Protein AF-A0A382E514-F1 (afdb_monomer_lite)

Radius of gyration: 14.73 Å; chains: 1; bounding box: 35×20×40 Å

Sequence (96 aa):
MESREISAAELTESVLDRIDKVEPQVQAYVTLTEDVARKAAIAADKNRSSGDVPALTGIPMQIKDVMSTKGIRTTCSSRMLESFIPLYDATVVERL

Organism: NCBI:txid408172

Foldseek 3Di:
DVVPPDALLRVLVVVVVVCVVPCVPVVPDPFDDSVVSNVQRVVLNVVVVVVDDDPCRSPDDDDPLVWADAQGQRQNPHPVRRPPHDNDGHPVRVVD

Secondary structure (DSSP, 8-state):
-TT-SS-HHHHHHHHHHHHHHHHHHH---SS--HHHHHHHHHHHHHHHHTT---TTTT------TTS--TTS---TTSGGGTT---SS--HHHHH-

InterPro domains:
  IPR000120 Amidase [PTHR11895] (2-96)
  IPR023631 Amidase signature domain [PF01425] (10-96)
  IPR036928 Amidase signature (AS) superfamily [G3DSA:3.90.1300.10] (1-96)
  IPR036928 Amidase signature (AS) superfamily [SSF75304] (2-96)

pLDDT: mean 94.3, std 7.45, range [65.62, 98.56]

Structure (mmCIF, N/CA/C/O backbone):
data_AF-A0A382E514-F1
#
_entry.id   AF-A0A382E514-F1
#
loop_
_atom_site.group_PDB
_atom_site.id
_atom_site.type_symbol
_atom_site.label_atom_id
_atom_site.label_alt_id
_atom_site.label_comp_id
_atom_site.label_asym_id
_atom_site.label_entity_id
_atom_site.label_seq_id
_atom_site.pdbx_PDB_ins_code
_atom_site.Cartn_x
_atom_site.Cartn_y
_atom_si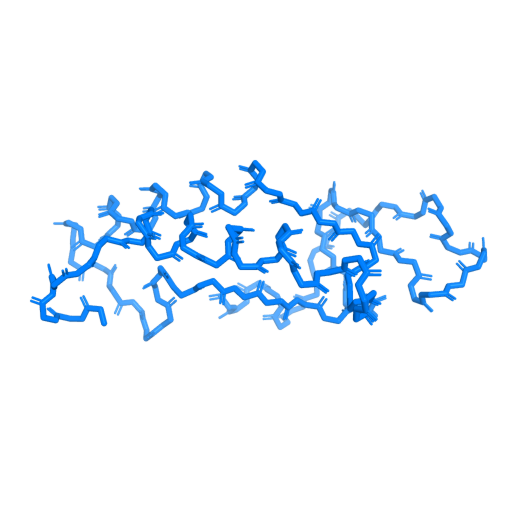te.Cartn_z
_atom_site.occupancy
_atom_site.B_iso_or_equiv
_atom_site.auth_seq_id
_atom_site.auth_comp_id
_atom_site.auth_asym_id
_atom_site.auth_atom_id
_atom_site.pdbx_PDB_model_num
ATOM 1 N N . MET A 1 1 ? -11.012 9.800 9.755 1.00 65.62 1 MET A N 1
ATOM 2 C CA . MET A 1 1 ? -11.054 8.532 10.523 1.00 65.62 1 MET A CA 1
ATOM 3 C C . MET A 1 1 ? -11.366 8.728 12.014 1.00 65.62 1 MET A C 1
ATOM 5 O O . MET A 1 1 ? -11.710 7.746 12.668 1.00 65.62 1 MET A O 1
ATOM 9 N N . GLU A 1 2 ? -11.288 9.952 12.560 1.00 66.69 2 GLU A N 1
ATOM 10 C CA . GLU A 1 2 ? -11.552 10.245 13.984 1.00 66.69 2 GLU A CA 1
ATOM 11 C C . GLU A 1 2 ? -13.017 10.057 14.409 1.00 66.69 2 GLU A C 1
ATOM 13 O O . GLU A 1 2 ? -13.261 9.558 15.504 1.00 66.69 2 GLU A O 1
ATOM 18 N N . SER A 1 3 ? -13.989 10.357 13.537 1.00 73.25 3 SER A N 1
ATOM 19 C CA . SER A 1 3 ? -15.424 10.177 13.827 1.00 73.25 3 SER A CA 1
ATOM 20 C C . SER A 1 3 ? -15.886 8.712 13.856 1.00 73.25 3 SER A C 1
ATOM 22 O O . SER A 1 3 ? -17.027 8.440 14.216 1.00 73.25 3 SER A O 1
ATOM 24 N N . ARG A 1 4 ? -15.001 7.757 13.515 1.00 73.31 4 ARG A N 1
ATOM 25 C CA . ARG A 1 4 ? -15.254 6.298 13.484 1.00 73.31 4 ARG A CA 1
ATOM 26 C C . ARG A 1 4 ? -16.437 5.856 12.611 1.00 73.31 4 ARG A C 1
ATOM 28 O O . ARG A 1 4 ? -16.941 4.755 12.787 1.00 73.31 4 ARG A O 1
ATOM 35 N N . GLU A 1 5 ? -16.826 6.672 11.639 1.00 87.00 5 GLU A N 1
ATOM 36 C CA . GLU A 1 5 ? -17.879 6.339 10.668 1.00 87.00 5 GLU A CA 1
ATOM 37 C C . GLU A 1 5 ? -17.485 5.206 9.707 1.00 87.00 5 GLU A C 1
ATOM 39 O O . GLU A 1 5 ? -18.355 4.572 9.122 1.00 87.00 5 GLU A O 1
ATOM 44 N N . ILE A 1 6 ? -16.181 4.949 9.551 1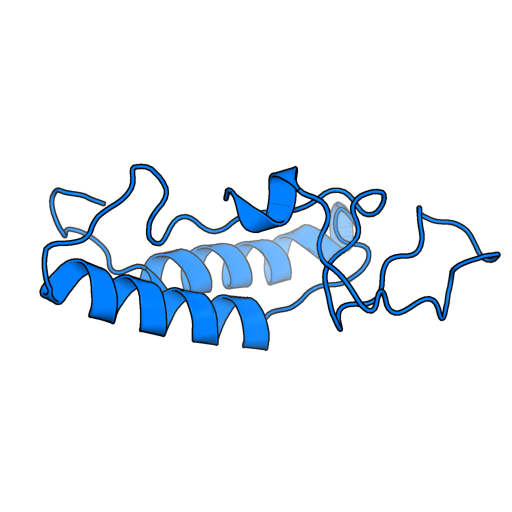.00 92.38 6 ILE A N 1
ATOM 45 C CA . ILE A 1 6 ? -15.625 3.874 8.724 1.00 92.38 6 ILE A CA 1
ATOM 46 C C . ILE A 1 6 ? -14.364 3.291 9.385 1.00 92.38 6 ILE A C 1
ATOM 48 O O . ILE A 1 6 ? -13.603 3.996 10.076 1.00 92.38 6 ILE A O 1
ATOM 52 N N . SER A 1 7 ? -14.157 1.986 9.225 1.00 93.75 7 SER A N 1
ATOM 53 C CA . SER A 1 7 ? -12.920 1.292 9.600 1.00 93.75 7 SER A CA 1
ATOM 54 C C . SER A 1 7 ? -11.839 1.423 8.526 1.00 93.75 7 SER A C 1
ATOM 56 O O . SER A 1 7 ? -12.119 1.739 7.369 1.00 93.75 7 SER A O 1
ATOM 58 N N . ALA A 1 8 ? -10.579 1.200 8.907 1.00 95.56 8 ALA A N 1
ATOM 59 C CA . ALA A 1 8 ? -9.484 1.195 7.943 1.00 95.56 8 ALA A CA 1
ATOM 60 C C . ALA A 1 8 ? -9.667 0.032 6.965 1.00 95.56 8 ALA A C 1
ATOM 62 O O . ALA A 1 8 ? -9.470 0.214 5.768 1.00 95.56 8 ALA A O 1
ATOM 63 N N . 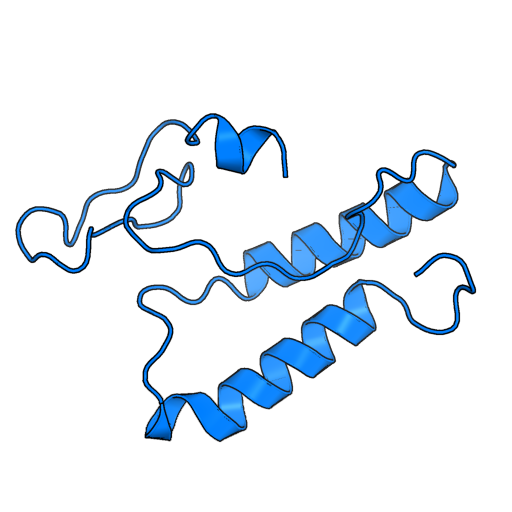ALA A 1 9 ? -10.117 -1.126 7.460 1.00 96.75 9 ALA A N 1
ATOM 64 C CA . ALA A 1 9 ? -10.435 -2.283 6.629 1.00 96.75 9 ALA A CA 1
ATOM 65 C C . ALA A 1 9 ? -11.508 -1.969 5.571 1.00 96.75 9 ALA A C 1
ATOM 67 O O . ALA A 1 9 ? -11.277 -2.207 4.388 1.00 96.75 9 ALA A O 1
ATOM 68 N N . GLU A 1 10 ? -12.642 -1.375 5.960 1.00 97.25 10 GLU A N 1
ATOM 69 C CA . GLU A 1 10 ? -13.706 -0.993 5.014 1.00 97.25 10 GLU A CA 1
ATOM 70 C C . GLU A 1 10 ? -13.227 0.047 3.994 1.00 97.25 10 GLU A C 1
ATOM 72 O O . GLU A 1 10 ? -13.552 -0.044 2.809 1.00 97.25 10 GLU A O 1
ATOM 77 N N . LEU A 1 11 ? -12.430 1.028 4.432 1.00 97.31 11 LEU A N 1
ATOM 78 C CA . LEU A 1 11 ? -11.859 2.029 3.535 1.00 97.31 11 LEU A CA 1
ATOM 79 C C . LEU A 1 11 ? -10.882 1.396 2.534 1.00 97.31 11 LEU A C 1
ATOM 81 O O . LEU A 1 11 ? -10.924 1.724 1.349 1.00 97.31 11 LEU A O 1
ATOM 85 N N . THR A 1 12 ? -10.014 0.490 2.987 1.00 98.38 12 THR A N 1
ATOM 86 C CA . THR A 1 12 ? -9.076 -0.230 2.120 1.00 98.38 12 THR A CA 1
ATOM 87 C C . THR A 1 12 ? -9.808 -1.088 1.095 1.00 98.38 12 THR A C 1
ATOM 89 O O . THR A 1 12 ? -9.484 -0.982 -0.084 1.00 98.38 12 THR A O 1
ATOM 92 N N . GLU A 1 13 ? -10.816 -1.867 1.494 1.00 98.50 13 GLU A N 1
ATOM 93 C CA . GLU A 1 13 ? -11.596 -2.671 0.541 1.00 98.50 13 GLU A CA 1
ATOM 94 C C . GLU A 1 13 ? -12.331 -1.788 -0.478 1.00 98.50 13 GLU A C 1
ATOM 96 O O . GLU A 1 13 ? -12.266 -2.052 -1.673 1.00 98.50 13 GLU A O 1
ATOM 101 N N . SER A 1 14 ? -12.917 -0.663 -0.051 1.00 98.38 14 SER A N 1
ATOM 102 C CA . SER A 1 14 ? -13.544 0.303 -0.969 1.00 98.38 14 SER A CA 1
ATOM 103 C C . SER A 1 14 ? -12.569 0.841 -2.031 1.00 98.38 14 SER A C 1
ATOM 105 O O . SER A 1 14 ? -12.926 1.015 -3.201 1.00 98.38 14 SER A O 1
ATOM 107 N N . VAL A 1 15 ? -11.309 1.080 -1.650 1.00 98.31 15 VAL A N 1
ATOM 108 C CA . VAL A 1 15 ? -10.258 1.501 -2.588 1.00 98.31 15 VAL A CA 1
ATOM 109 C C . VAL A 1 15 ? -9.842 0.355 -3.512 1.00 98.31 15 VAL A C 1
ATOM 111 O O . VAL A 1 15 ? -9.722 0.586 -4.715 1.00 98.31 15 VAL A O 1
ATOM 114 N N . LEU A 1 16 ? -9.658 -0.864 -2.996 1.00 98.50 16 LEU A N 1
ATOM 115 C CA . LEU A 1 16 ? -9.316 -2.041 -3.805 1.00 98.50 16 LEU A CA 1
ATOM 116 C C . LEU A 1 16 ? -10.410 -2.355 -4.838 1.00 98.50 16 LEU A C 1
ATOM 118 O O . LEU A 1 16 ? -10.102 -2.511 -6.018 1.00 98.50 16 LEU A O 1
ATOM 122 N N . ASP A 1 17 ? -11.682 -2.304 -4.439 1.00 98.50 17 ASP A N 1
ATOM 123 C CA . ASP A 1 17 ? -12.838 -2.455 -5.332 1.00 98.50 17 ASP A CA 1
ATOM 124 C C . ASP A 1 17 ? -12.854 -1.408 -6.451 1.00 98.50 17 ASP A C 1
ATOM 126 O O . ASP A 1 17 ? -13.311 -1.658 -7.572 1.00 98.50 17 ASP A O 1
ATOM 130 N N . ARG A 1 18 ? -12.402 -0.186 -6.151 1.00 98.31 18 ARG A N 1
ATOM 131 C CA . ARG A 1 18 ? -12.288 0.872 -7.155 1.00 98.31 18 ARG A CA 1
ATOM 132 C C . ARG A 1 18 ? -11.117 0.626 -8.100 1.00 98.31 18 ARG A C 1
ATOM 134 O O . ARG A 1 18 ? -11.267 0.899 -9.291 1.00 98.31 18 ARG A O 1
ATOM 141 N N . ILE A 1 19 ? -9.986 0.142 -7.590 1.00 98.31 19 ILE A N 1
ATOM 142 C CA . ILE A 1 19 ? -8.823 -0.221 -8.408 1.00 98.31 19 ILE A CA 1
ATOM 143 C C . ILE A 1 19 ? -9.228 -1.312 -9.401 1.00 98.31 19 ILE A C 1
ATOM 145 O O . ILE A 1 19 ? -9.049 -1.102 -10.595 1.00 98.31 19 ILE A O 1
ATOM 149 N N . ASP A 1 20 ? -9.874 -2.389 -8.951 1.00 97.88 20 ASP A N 1
ATOM 150 C CA . ASP A 1 20 ? -10.312 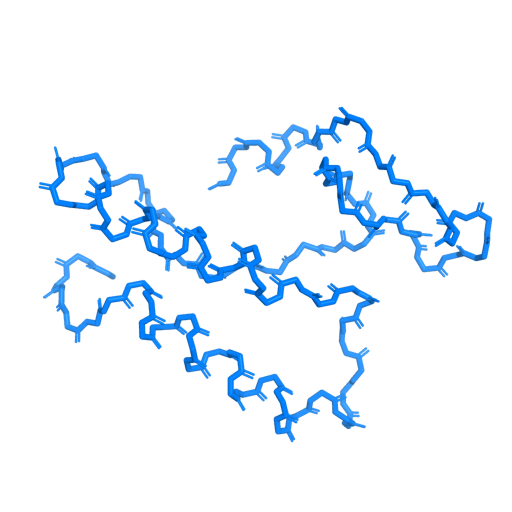-3.498 -9.815 1.00 97.88 20 ASP A CA 1
ATOM 151 C C . ASP A 1 20 ? -11.156 -3.023 -11.016 1.00 97.88 20 ASP A C 1
ATOM 153 O O . ASP A 1 20 ? -10.939 -3.415 -12.163 1.00 97.88 20 ASP A O 1
ATOM 157 N N . LYS A 1 21 ? -12.065 -2.069 -10.782 1.00 98.50 21 LYS A N 1
ATOM 158 C CA . LYS A 1 21 ? -12.962 -1.534 -11.821 1.00 98.50 21 LYS A CA 1
ATOM 159 C C . LYS A 1 21 ? -12.290 -0.573 -12.803 1.00 98.50 21 LYS A C 1
ATOM 161 O O . LYS A 1 21 ? -12.773 -0.423 -13.924 1.00 98.50 21 LYS A O 1
ATOM 166 N N . VAL A 1 22 ? -11.253 0.149 -12.376 1.00 98.38 22 VAL A N 1
ATOM 167 C CA . VAL A 1 22 ? -10.714 1.312 -13.110 1.00 98.38 22 VAL A CA 1
ATOM 168 C C . VAL A 1 22 ? -9.326 1.042 -13.690 1.00 98.38 22 VAL A C 1
ATOM 170 O O . VAL A 1 22 ? -8.988 1.548 -14.762 1.00 98.38 22 VAL A O 1
ATOM 173 N N . GLU A 1 23 ? -8.526 0.220 -13.022 1.00 98.00 23 GLU A N 1
ATOM 174 C CA . GLU A 1 23 ? -7.141 -0.053 -13.394 1.00 98.00 23 GLU A CA 1
ATOM 175 C C . GLU A 1 23 ? -6.956 -0.655 -14.797 1.00 98.00 23 GLU A C 1
ATOM 177 O O . GLU A 1 23 ? -5.990 -0.259 -15.454 1.00 98.00 23 GLU A O 1
ATOM 182 N N . PRO A 1 24 ? -7.875 -1.484 -15.346 1.00 97.12 24 PRO A N 1
ATOM 183 C CA . PRO A 1 24 ? -7.766 -1.950 -16.731 1.00 97.12 24 PRO A CA 1
ATOM 184 C C . PRO A 1 24 ? -7.706 -0.825 -17.777 1.00 97.12 24 PRO A C 1
ATOM 186 O O . PRO A 1 24 ? -7.242 -1.054 -18.892 1.00 97.12 24 PRO A O 1
ATOM 189 N N . GLN A 1 25 ? -8.184 0.376 -17.438 1.00 98.25 25 GLN A N 1
ATOM 190 C CA . GLN A 1 25 ? -8.188 1.542 -18.325 1.00 98.25 25 GLN A CA 1
ATOM 191 C C . GLN A 1 25 ? -7.069 2.538 -18.007 1.00 98.25 25 GLN A C 1
ATOM 193 O O . GLN A 1 25 ? -6.585 3.213 -18.911 1.00 98.25 25 GLN A O 1
ATOM 198 N N . VAL A 1 26 ? -6.690 2.666 -16.731 1.00 98.00 26 VAL A N 1
ATOM 199 C CA . VAL A 1 26 ? -5.750 3.703 -16.274 1.00 98.00 26 VAL A CA 1
ATOM 200 C C . VAL A 1 26 ? -4.314 3.194 -16.209 1.00 98.00 26 VAL A C 1
ATOM 202 O O . VAL A 1 26 ? -3.403 3.950 -16.537 1.00 98.00 26 VAL A O 1
ATOM 205 N N . GLN A 1 27 ? -4.110 1.930 -15.823 1.00 97.31 27 GLN A N 1
ATOM 206 C CA . GLN A 1 27 ? -2.787 1.311 -15.690 1.00 97.31 27 GLN A CA 1
ATOM 207 C C . GLN A 1 27 ? -1.836 2.128 -14.784 1.00 97.31 27 GLN A C 1
ATOM 209 O O . GLN A 1 27 ? -0.691 2.408 -15.144 1.00 97.31 27 GLN A O 1
ATOM 214 N N . ALA A 1 28 ? -2.327 2.568 -13.620 1.00 97.44 28 ALA A N 1
ATOM 215 C CA . ALA A 1 28 ? -1.588 3.395 -12.670 1.00 97.44 28 ALA A CA 1
ATOM 216 C C . ALA A 1 28 ? -0.616 2.617 -11.757 1.00 97.44 28 ALA A C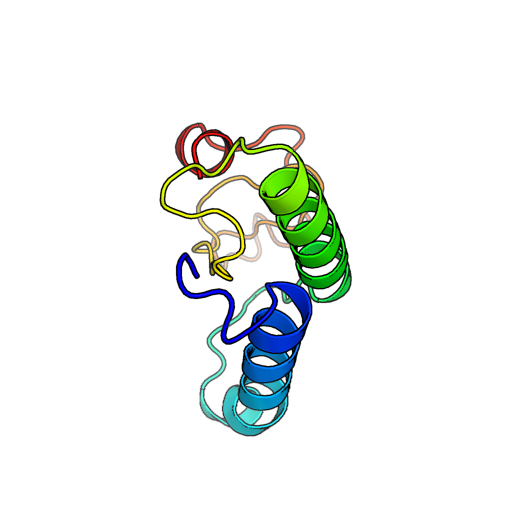 1
ATOM 218 O O . ALA A 1 28 ? 0.287 3.232 -11.184 1.00 97.44 28 ALA A O 1
ATOM 219 N N . TYR A 1 29 ? -0.790 1.306 -11.569 1.00 97.75 29 TYR A N 1
ATOM 220 C CA . TYR A 1 29 ? -0.030 0.505 -10.602 1.00 97.75 29 TYR A CA 1
ATOM 221 C C . TYR A 1 29 ? 0.964 -0.445 -11.287 1.00 97.75 29 TYR A C 1
ATOM 223 O O . TYR A 1 29 ? 0.601 -1.269 -12.119 1.00 97.75 29 TYR A O 1
ATOM 231 N N . VAL A 1 30 ? 2.238 -0.393 -10.874 1.00 97.44 30 VAL A N 1
ATOM 232 C CA . VAL A 1 30 ? 3.286 -1.338 -11.332 1.00 97.44 30 VAL A CA 1
ATOM 233 C C . VAL A 1 30 ? 3.258 -2.651 -10.539 1.00 97.44 30 VAL A C 1
ATOM 235 O O . VAL A 1 30 ? 3.479 -3.739 -11.080 1.00 97.44 30 VAL A O 1
ATOM 238 N N . THR A 1 31 ? 3.006 -2.541 -9.236 1.00 97.44 31 THR A N 1
ATOM 239 C CA . THR A 1 31 ? 2.897 -3.659 -8.299 1.00 97.44 31 THR A CA 1
ATOM 240 C C . THR A 1 31 ? 1.734 -3.354 -7.365 1.00 97.44 31 THR A C 1
ATOM 242 O O . THR A 1 31 ? 1.813 -2.407 -6.584 1.00 97.44 31 THR A O 1
ATOM 245 N N . LEU A 1 32 ? 0.657 -4.135 -7.445 1.00 97.62 32 LEU A N 1
ATOM 246 C CA . LEU A 1 32 ? -0.459 -4.044 -6.504 1.00 97.62 32 LEU A CA 1
ATOM 247 C C . LEU A 1 32 ? -0.208 -4.989 -5.320 1.00 97.62 32 LEU A C 1
ATOM 249 O O . LEU A 1 32 ? 0.177 -6.141 -5.514 1.00 97.62 32 LEU A O 1
ATOM 253 N N . THR A 1 33 ? -0.392 -4.499 -4.093 1.00 97.62 33 THR A N 1
ATOM 254 C CA . THR A 1 33 ? -0.041 -5.209 -2.849 1.00 97.62 33 THR A CA 1
ATOM 255 C C . THR A 1 33 ? -1.253 -5.399 -1.936 1.00 97.62 33 THR A C 1
ATOM 257 O O . THR A 1 33 ? -1.233 -5.028 -0.762 1.00 97.62 33 THR A O 1
ATOM 260 N N . GLU A 1 34 ? -2.322 -5.997 -2.464 1.00 98.19 34 GLU A N 1
ATOM 261 C CA . GLU A 1 34 ? -3.609 -6.128 -1.762 1.00 98.19 34 GLU A CA 1
ATOM 262 C C . GLU A 1 34 ? -3.479 -6.752 -0.367 1.00 98.19 34 GLU A C 1
ATOM 264 O O . GLU A 1 34 ? -3.951 -6.188 0.617 1.00 98.19 34 GLU A O 1
ATOM 269 N N . ASP A 1 35 ? -2.774 -7.880 -0.250 1.00 98.06 35 ASP A N 1
ATOM 270 C CA . ASP A 1 35 ? -2.608 -8.579 1.030 1.00 98.06 35 ASP A CA 1
ATOM 271 C C . ASP A 1 35 ? -1.841 -7.751 2.064 1.00 98.06 35 ASP A C 1
ATOM 273 O O . ASP A 1 35 ? -2.111 -7.840 3.265 1.00 98.06 35 ASP A O 1
ATOM 277 N N . VAL A 1 36 ? -0.876 -6.946 1.612 1.00 97.44 36 VAL A N 1
ATOM 278 C CA . VAL A 1 36 ? -0.123 -6.036 2.484 1.00 97.44 36 VAL A CA 1
ATOM 279 C C . VAL A 1 36 ? -1.044 -4.917 2.961 1.00 97.44 36 VAL A C 1
ATOM 281 O O . VAL A 1 36 ? -1.091 -4.649 4.161 1.00 97.44 36 VAL A O 1
ATOM 284 N N . ALA A 1 37 ? -1.823 -4.325 2.052 1.00 98.12 37 ALA A N 1
ATOM 285 C CA . ALA A 1 37 ? -2.783 -3.274 2.374 1.00 98.12 37 ALA A CA 1
ATOM 286 C C . ALA A 1 37 ? -3.843 -3.760 3.378 1.00 98.12 37 ALA A C 1
ATOM 288 O O . ALA A 1 37 ? -4.062 -3.109 4.398 1.00 98.12 37 ALA A O 1
ATOM 289 N N . ARG A 1 38 ? -4.424 -4.948 3.160 1.00 98.38 38 ARG A N 1
ATOM 290 C CA . ARG A 1 38 ? -5.404 -5.569 4.070 1.00 98.38 38 ARG A CA 1
ATOM 291 C C . ARG A 1 38 ? -4.830 -5.800 5.467 1.00 98.38 38 ARG A C 1
ATOM 293 O O . ARG A 1 38 ? -5.447 -5.438 6.468 1.00 98.38 38 ARG A O 1
ATOM 300 N N . LYS A 1 39 ? -3.621 -6.366 5.558 1.00 97.94 39 LYS A N 1
ATOM 301 C CA . LYS A 1 39 ? -2.943 -6.596 6.847 1.00 97.94 39 LYS A CA 1
ATOM 302 C C . LYS A 1 39 ? -2.641 -5.285 7.575 1.00 97.94 39 LYS A C 1
ATOM 304 O O . LYS A 1 39 ? -2.850 -5.208 8.786 1.00 97.94 39 LYS A O 1
ATOM 309 N N . ALA A 1 40 ? -2.185 -4.262 6.852 1.00 96.12 40 ALA A N 1
ATOM 310 C CA . ALA A 1 40 ? -1.915 -2.941 7.415 1.00 96.12 40 ALA A CA 1
ATOM 311 C C . ALA A 1 40 ? -3.196 -2.263 7.929 1.00 96.12 40 ALA A C 1
ATOM 313 O O . ALA A 1 40 ? -3.186 -1.693 9.018 1.00 96.12 40 ALA A O 1
ATOM 314 N N . ALA A 1 41 ? -4.311 -2.390 7.207 1.00 96.88 41 ALA A N 1
ATOM 315 C CA . ALA A 1 41 ? -5.605 -1.848 7.612 1.00 96.88 41 ALA A CA 1
ATOM 316 C C . ALA A 1 41 ? -6.111 -2.466 8.928 1.00 96.88 41 ALA A C 1
ATOM 318 O O . ALA A 1 41 ? -6.462 -1.743 9.859 1.00 96.88 41 ALA A O 1
ATOM 319 N N . ILE A 1 42 ? -6.044 -3.797 9.056 1.00 95.69 42 ILE A N 1
ATOM 320 C CA . ILE A 1 42 ? -6.405 -4.507 10.297 1.00 95.69 42 ILE A CA 1
ATOM 321 C C . ILE A 1 42 ? -5.527 -4.043 11.471 1.00 95.69 42 ILE A C 1
ATOM 323 O O . ILE A 1 42 ? -6.023 -3.818 12.579 1.00 95.69 42 ILE A O 1
ATOM 327 N N . ALA A 1 43 ? -4.219 -3.881 11.243 1.00 94.00 43 ALA A N 1
ATOM 328 C CA . ALA A 1 43 ? -3.303 -3.376 12.263 1.00 94.00 43 ALA A CA 1
ATOM 329 C C . ALA A 1 43 ? -3.629 -1.925 12.662 1.00 94.00 43 ALA A C 1
ATOM 331 O O . ALA A 1 43 ? -3.627 -1.604 13.850 1.00 94.00 43 ALA A O 1
ATOM 332 N N . ALA A 1 44 ? -3.972 -1.069 11.698 1.00 93.69 44 ALA A N 1
ATOM 333 C CA . ALA A 1 44 ? -4.369 0.312 11.949 1.00 93.69 44 ALA A CA 1
ATOM 334 C C . ALA A 1 44 ? -5.662 0.408 12.774 1.00 93.69 44 ALA A C 1
ATOM 336 O O . ALA A 1 44 ? -5.718 1.179 13.733 1.00 93.69 44 ALA A O 1
ATOM 337 N N . ASP A 1 45 ? -6.676 -0.409 12.471 1.00 92.69 45 ASP A N 1
ATOM 338 C CA . ASP A 1 45 ? -7.903 -0.471 13.274 1.00 92.69 45 ASP A CA 1
ATOM 339 C C . ASP A 1 45 ? -7.620 -0.920 14.716 1.00 92.69 45 ASP A C 1
ATOM 341 O O . ASP A 1 45 ? -8.171 -0.348 15.663 1.00 92.69 45 ASP A O 1
ATOM 345 N N . LYS A 1 46 ? -6.702 -1.879 14.903 1.00 90.56 46 LYS A N 1
ATOM 346 C CA . LYS A 1 46 ? -6.251 -2.300 16.236 1.00 90.56 46 LYS A CA 1
ATOM 347 C C . LYS A 1 46 ? -5.529 -1.171 16.978 1.00 90.56 46 LYS A C 1
ATOM 349 O O . LYS A 1 46 ? -5.875 -0.905 18.127 1.00 90.56 46 LYS A O 1
ATOM 354 N N . ASN A 1 47 ? -4.585 -0.480 16.342 1.00 86.88 47 ASN A N 1
ATOM 355 C CA . ASN A 1 47 ? -3.828 0.616 16.962 1.00 86.88 47 ASN A CA 1
ATOM 356 C C . ASN A 1 47 ? -4.737 1.79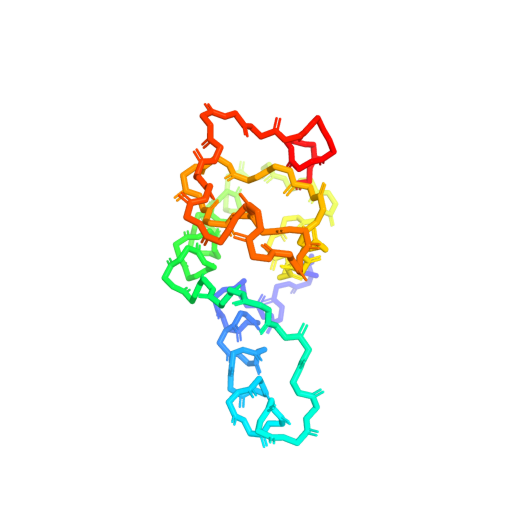8 17.342 1.00 86.88 47 ASN A C 1
ATOM 358 O O . ASN A 1 47 ? -4.603 2.383 18.419 1.00 86.88 47 ASN A O 1
ATOM 362 N N . ARG A 1 48 ? -5.760 2.072 16.522 1.00 82.56 48 ARG A N 1
ATOM 363 C CA . ARG A 1 48 ? -6.778 3.086 16.821 1.00 82.56 48 ARG A CA 1
ATOM 364 C C . ARG A 1 48 ? -7.558 2.782 18.105 1.00 82.56 48 ARG A C 1
ATOM 366 O O . ARG A 1 48 ? -7.981 3.708 18.797 1.00 82.56 48 ARG A O 1
ATOM 373 N N . SER A 1 49 ? -7.737 1.503 18.447 1.00 76.44 49 SER A N 1
ATOM 374 C CA . SER A 1 49 ? -8.387 1.095 19.701 1.00 76.44 49 SER A CA 1
ATOM 375 C C . SER A 1 49 ? -7.523 1.353 20.943 1.00 76.44 49 SER A C 1
ATOM 377 O O . SER A 1 49 ? -8.075 1.578 22.018 1.00 76.44 49 SER A O 1
ATOM 379 N N . SER A 1 50 ? -6.191 1.394 20.798 1.00 77.88 50 SER A N 1
ATOM 380 C CA . SER A 1 50 ? -5.245 1.661 21.892 1.00 77.88 50 SER A CA 1
ATOM 381 C C . SER A 1 50 ? -4.929 3.146 22.117 1.00 77.88 50 SER A C 1
ATOM 383 O O . SER A 1 50 ? -4.202 3.462 23.053 1.00 77.88 50 SER A O 1
ATOM 385 N N . GLY A 1 51 ? -5.482 4.057 21.305 1.00 75.88 51 GLY A N 1
ATOM 386 C CA . GLY A 1 51 ? -5.317 5.509 21.472 1.00 75.88 51 GLY A CA 1
ATOM 387 C C . GLY A 1 51 ? -4.074 6.115 20.809 1.00 75.88 51 GLY A C 1
ATOM 388 O O . GLY A 1 51 ? -3.880 7.323 20.900 1.00 75.88 51 GLY A O 1
ATOM 389 N N . ASP A 1 52 ? -3.269 5.309 20.116 1.00 72.12 52 ASP A N 1
ATOM 390 C CA . ASP A 1 52 ? -2.162 5.777 19.278 1.00 72.12 52 ASP A CA 1
ATOM 391 C C . ASP A 1 52 ? -2.677 5.985 17.848 1.00 72.12 52 ASP A C 1
ATOM 393 O O . ASP A 1 52 ? -2.911 5.024 17.109 1.00 72.12 52 ASP A O 1
ATOM 397 N N . VAL A 1 53 ? -2.958 7.243 17.497 1.00 83.12 53 VAL A N 1
ATOM 398 C CA . VAL A 1 53 ? -3.575 7.612 16.214 1.00 83.12 53 VAL A CA 1
ATOM 399 C C . VAL A 1 53 ? -2.783 8.736 15.537 1.00 83.12 53 VAL A C 1
ATOM 401 O O . VAL A 1 53 ? -3.230 9.886 15.516 1.00 83.12 53 VAL A O 1
ATOM 404 N N . PRO A 1 54 ? -1.589 8.444 14.990 1.00 85.38 54 PRO A N 1
ATOM 405 C CA . PRO A 1 54 ? -0.925 9.335 14.048 1.00 85.38 54 PRO A CA 1
ATOM 406 C C . PRO A 1 54 ? -1.868 9.818 12.935 1.00 85.38 54 PRO A C 1
ATOM 408 O O . PRO A 1 54 ? -2.826 9.144 12.557 1.00 85.38 54 PRO A O 1
ATOM 411 N N . ALA A 1 55 ? -1.570 10.984 12.357 1.00 87.50 55 ALA A N 1
ATOM 412 C CA . ALA A 1 55 ? -2.479 11.678 11.438 1.00 87.50 55 ALA A CA 1
ATOM 413 C C . ALA A 1 55 ? -2.937 10.845 10.220 1.00 87.50 55 ALA A C 1
ATOM 415 O O . ALA A 1 55 ? -4.025 11.077 9.695 1.00 87.50 55 ALA A O 1
ATOM 416 N N . LEU A 1 56 ? -2.124 9.883 9.769 1.00 91.62 56 LEU A N 1
ATOM 417 C CA . LEU A 1 56 ? -2.398 9.044 8.595 1.00 91.62 56 LEU A CA 1
ATOM 418 C C . LEU A 1 56 ? -2.820 7.607 8.940 1.00 91.62 56 LEU A C 1
ATOM 420 O O . LEU A 1 56 ? -2.950 6.775 8.043 1.00 91.62 56 LEU A O 1
ATOM 424 N N . THR A 1 57 ? -3.067 7.287 10.214 1.00 91.75 57 THR A N 1
ATOM 425 C CA . THR A 1 57 ? -3.442 5.926 10.619 1.00 91.75 57 THR A CA 1
ATOM 426 C C . THR A 1 57 ? -4.688 5.437 9.880 1.00 91.75 57 THR A C 1
ATOM 428 O O . THR A 1 57 ? -5.778 6.000 10.003 1.00 91.75 57 THR A O 1
ATOM 431 N N . GLY A 1 58 ? -4.524 4.341 9.135 1.00 93.00 58 GLY A N 1
ATOM 432 C CA . GLY A 1 58 ? -5.602 3.679 8.398 1.00 93.00 58 GLY A CA 1
ATOM 433 C C . GLY A 1 58 ? -5.949 4.314 7.051 1.00 93.00 58 GLY A C 1
ATOM 434 O O . GLY A 1 58 ? -6.936 3.906 6.445 1.00 93.00 58 GLY A O 1
ATOM 435 N N . ILE A 1 59 ? -5.172 5.291 6.574 1.00 95.25 59 ILE A N 1
ATOM 436 C CA . ILE A 1 59 ? -5.337 5.871 5.237 1.00 95.25 59 ILE A CA 1
ATOM 437 C C . ILE A 1 59 ? -4.590 5.000 4.208 1.00 95.25 59 ILE A C 1
ATOM 439 O O . ILE A 1 59 ? -3.381 4.820 4.347 1.00 95.25 59 ILE A O 1
ATOM 443 N N . PRO A 1 60 ? -5.260 4.454 3.171 1.00 96.62 60 PRO A N 1
ATOM 444 C CA . PRO A 1 60 ? -4.588 3.728 2.094 1.00 96.62 60 PRO A CA 1
ATOM 445 C C . PRO A 1 60 ? -3.660 4.645 1.292 1.00 96.62 60 PRO A C 1
ATOM 447 O O . PRO A 1 60 ? -4.030 5.770 0.957 1.00 96.62 60 PRO A O 1
ATOM 450 N N . MET A 1 61 ? -2.471 4.152 0.948 1.00 96.44 61 MET A N 1
ATOM 451 C CA . MET A 1 61 ? -1.422 4.941 0.298 1.00 96.44 61 MET A CA 1
ATOM 452 C C . MET A 1 61 ? -0.896 4.233 -0.949 1.00 96.44 61 MET A C 1
ATOM 454 O O . MET A 1 61 ? -0.676 3.023 -0.945 1.00 96.44 61 MET A O 1
ATOM 458 N N . GLN A 1 62 ? -0.638 5.011 -2.001 1.00 97.12 62 GLN A N 1
ATOM 459 C CA . GLN A 1 62 ? 0.111 4.571 -3.174 1.00 97.12 62 GLN A CA 1
ATOM 460 C C . GLN A 1 62 ? 1.513 5.183 -3.124 1.00 97.12 62 GLN A C 1
ATOM 462 O O . GLN A 1 62 ? 1.667 6.389 -2.927 1.00 97.12 62 GLN A O 1
ATOM 467 N N . ILE A 1 63 ? 2.534 4.356 -3.341 1.00 97.81 63 ILE A N 1
ATOM 468 C CA . ILE A 1 63 ? 3.931 4.785 -3.385 1.00 97.81 63 ILE A CA 1
ATOM 469 C C . ILE A 1 63 ? 4.424 4.689 -4.826 1.00 97.81 63 ILE A C 1
ATOM 471 O O . ILE A 1 63 ? 4.253 3.666 -5.488 1.00 97.81 63 ILE A O 1
ATOM 475 N N . LYS A 1 64 ? 5.037 5.766 -5.327 1.00 98.00 64 LYS A N 1
ATOM 476 C CA . LYS A 1 64 ? 5.649 5.764 -6.659 1.00 98.00 64 LYS A CA 1
ATOM 477 C C . LYS A 1 64 ? 6.759 4.711 -6.710 1.00 98.00 64 LYS A C 1
ATOM 479 O O . LYS A 1 64 ? 7.588 4.671 -5.803 1.00 98.00 64 LYS A O 1
ATOM 484 N N . ASP A 1 65 ? 6.840 3.958 -7.810 1.00 98.31 65 ASP A N 1
ATOM 485 C CA . ASP A 1 65 ? 7.800 2.858 -8.048 1.00 98.31 65 ASP A CA 1
ATOM 486 C C . ASP A 1 65 ? 9.276 3.306 -8.186 1.00 98.31 65 ASP A C 1
ATOM 488 O O . ASP A 1 65 ? 10.070 2.690 -8.875 1.00 98.31 65 ASP A O 1
ATOM 492 N N . VAL A 1 66 ? 9.657 4.414 -7.556 1.00 97.88 66 VAL A N 1
ATOM 493 C CA . VAL A 1 66 ? 11.031 4.929 -7.445 1.00 97.88 66 VAL A CA 1
ATOM 494 C C . VAL A 1 66 ? 11.514 4.937 -5.987 1.00 97.88 66 VAL A C 1
ATOM 496 O O . VAL A 1 66 ? 12.656 5.289 -5.706 1.00 97.88 66 VAL A O 1
ATOM 499 N N . MET A 1 67 ? 10.638 4.568 -5.049 1.00 98.38 67 MET A N 1
ATOM 500 C CA . MET A 1 67 ? 10.931 4.511 -3.621 1.00 98.38 67 MET A CA 1
ATOM 501 C C . MET A 1 67 ? 11.067 3.052 -3.195 1.00 98.38 67 MET A C 1
ATOM 503 O O . MET A 1 67 ? 10.169 2.250 -3.447 1.00 98.38 67 MET A O 1
ATOM 507 N N . SER A 1 68 ? 12.170 2.718 -2.525 1.00 98.50 68 SER A N 1
ATOM 508 C CA . SER A 1 68 ? 12.371 1.378 -1.975 1.00 98.50 68 SER A CA 1
ATOM 509 C C . SER A 1 68 ? 11.281 1.041 -0.960 1.00 98.50 68 SER A C 1
ATOM 511 O O . SER A 1 68 ? 11.025 1.817 -0.038 1.00 98.50 68 SER A O 1
ATOM 513 N N . THR A 1 69 ? 10.675 -0.129 -1.135 1.00 98.12 69 THR A N 1
ATOM 514 C CA . THR A 1 69 ? 9.707 -0.734 -0.214 1.00 98.12 69 THR A CA 1
ATOM 515 C C . THR A 1 69 ? 10.208 -2.135 0.132 1.00 98.12 69 THR A C 1
ATOM 517 O O . THR A 1 69 ? 10.408 -2.978 -0.744 1.00 98.12 69 THR A O 1
ATOM 520 N N . LYS A 1 70 ? 10.515 -2.383 1.403 1.00 98.25 70 LYS A N 1
ATOM 521 C CA . LYS A 1 70 ? 11.216 -3.586 1.849 1.00 98.25 70 LYS A CA 1
ATOM 522 C C . LYS A 1 70 ? 10.393 -4.832 1.543 1.00 98.25 70 LYS A C 1
ATOM 524 O O . LYS A 1 70 ? 9.257 -4.974 1.987 1.00 98.25 70 LYS A O 1
ATOM 529 N N . GLY A 1 71 ? 10.992 -5.771 0.813 1.00 97.81 71 GLY A N 1
ATOM 530 C CA . GLY A 1 71 ? 10.330 -7.023 0.438 1.00 97.81 71 GLY A CA 1
ATOM 531 C C . GLY A 1 71 ? 9.245 -6.884 -0.639 1.00 97.81 71 GLY A C 1
ATOM 532 O O . GLY A 1 71 ? 8.634 -7.890 -0.991 1.00 97.81 71 GLY A O 1
ATOM 533 N N . ILE A 1 72 ? 9.019 -5.686 -1.189 1.00 97.94 72 ILE A N 1
ATOM 534 C CA . ILE A 1 72 ? 8.077 -5.427 -2.284 1.00 97.94 72 ILE A CA 1
ATOM 535 C C . ILE A 1 72 ? 8.879 -5.054 -3.533 1.00 97.94 72 ILE A C 1
ATOM 537 O O . ILE A 1 72 ? 9.849 -4.310 -3.474 1.00 97.94 72 ILE A O 1
ATOM 541 N N . ARG A 1 73 ? 8.496 -5.595 -4.690 1.00 98.31 73 ARG A N 1
ATOM 542 C CA . ARG A 1 73 ? 9.199 -5.355 -5.957 1.00 98.31 73 ARG A CA 1
ATOM 543 C C . ARG A 1 73 ? 9.158 -3.869 -6.338 1.00 98.31 73 ARG A C 1
ATOM 545 O O . ARG A 1 73 ? 8.069 -3.320 -6.503 1.00 98.31 73 ARG A O 1
ATOM 552 N N . THR A 1 74 ? 10.334 -3.272 -6.548 1.00 98.56 74 THR A N 1
ATOM 553 C CA . THR A 1 74 ? 10.507 -1.877 -6.990 1.00 98.56 74 THR A CA 1
ATOM 554 C C . THR A 1 74 ? 11.298 -1.850 -8.292 1.00 98.56 74 THR A C 1
ATOM 556 O O . THR A 1 74 ? 12.427 -2.329 -8.318 1.00 98.56 74 THR A O 1
ATOM 559 N N . THR A 1 75 ? 10.743 -1.296 -9.373 1.00 98.56 75 THR A N 1
ATOM 560 C CA . THR A 1 75 ? 11.356 -1.414 -10.713 1.00 98.56 75 THR A CA 1
ATOM 561 C C . THR A 1 75 ? 11.841 -0.106 -11.321 1.00 98.56 75 THR A C 1
ATOM 563 O O . THR A 1 75 ? 12.523 -0.128 -12.348 1.00 98.56 75 THR A O 1
ATOM 566 N N . CYS A 1 76 ? 11.492 1.048 -10.749 1.00 98.06 76 CYS A N 1
ATOM 567 C CA . CYS A 1 76 ? 11.682 2.352 -11.394 1.00 98.06 76 CYS A CA 1
ATOM 568 C C . CYS A 1 76 ? 11.100 2.390 -12.817 1.00 98.06 76 CYS A C 1
ATOM 570 O O . CYS A 1 76 ? 11.623 3.097 -13.679 1.00 98.06 76 CYS A O 1
ATOM 572 N N . SER A 1 77 ? 10.063 1.584 -13.077 1.00 97.75 77 SER A N 1
ATOM 573 C CA . SER A 1 77 ? 9.509 1.333 -14.414 1.00 97.75 77 SER A CA 1
ATOM 574 C C . SER A 1 77 ? 10.566 0.957 -15.471 1.00 97.75 77 SER A C 1
ATOM 576 O O . SER A 1 77 ? 10.442 1.317 -16.641 1.00 97.75 77 SER A O 1
ATOM 578 N N . SER A 1 78 ? 11.624 0.240 -15.075 1.00 98.25 78 SER A N 1
ATOM 579 C CA . SER A 1 78 ? 12.751 -0.129 -15.935 1.00 98.25 78 SER A CA 1
ATOM 580 C C . SER A 1 78 ? 13.048 -1.624 -15.882 1.00 98.25 78 SER A C 1
ATOM 582 O O . SER A 1 78 ? 13.115 -2.225 -14.811 1.00 98.25 78 SER A O 1
ATOM 584 N N . ARG A 1 79 ? 13.347 -2.213 -17.049 1.00 98.00 79 ARG A N 1
ATOM 585 C CA . ARG A 1 79 ? 13.784 -3.618 -17.160 1.00 98.00 79 ARG A CA 1
ATOM 586 C C . ARG A 1 79 ? 15.062 -3.913 -16.374 1.00 98.00 79 ARG A C 1
ATOM 588 O O . ARG A 1 79 ? 15.260 -5.033 -15.930 1.00 98.00 79 ARG A O 1
ATOM 595 N N . MET A 1 80 ? 15.909 -2.907 -16.152 1.00 98.31 80 MET A N 1
ATOM 596 C CA . MET A 1 80 ? 17.131 -3.066 -15.357 1.00 98.31 80 MET A CA 1
ATOM 597 C C . MET A 1 80 ? 16.844 -3.525 -13.919 1.00 98.31 80 MET A C 1
ATOM 599 O O . MET A 1 80 ? 17.655 -4.235 -13.333 1.00 98.31 80 MET A O 1
ATOM 603 N N . LEU A 1 81 ? 15.704 -3.118 -13.355 1.00 98.38 81 LEU A N 1
ATOM 604 C CA . LEU A 1 81 ? 15.315 -3.403 -11.974 1.00 98.38 81 LEU A CA 1
ATOM 605 C C . LEU A 1 81 ? 14.049 -4.266 -11.902 1.00 98.38 81 LEU A C 1
ATOM 607 O O . LEU A 1 81 ? 13.400 -4.319 -10.864 1.00 98.38 81 LEU A O 1
ATOM 611 N N . GLU A 1 82 ? 13.688 -4.971 -12.978 1.00 97.69 82 GLU A N 1
ATOM 612 C CA . GLU A 1 82 ? 12.426 -5.722 -13.048 1.00 97.69 82 GLU A CA 1
ATOM 613 C C . GLU A 1 82 ? 12.260 -6.749 -11.918 1.00 97.69 82 GLU A C 1
ATOM 615 O O . GLU A 1 82 ? 11.151 -6.958 -11.438 1.00 97.69 82 GLU A O 1
ATOM 620 N N . SER A 1 83 ? 13.367 -7.346 -11.465 1.00 97.81 83 SER A N 1
ATOM 621 C CA . SER A 1 83 ? 13.405 -8.355 -10.397 1.00 97.81 83 SER A CA 1
ATOM 622 C C . SER A 1 83 ? 13.991 -7.817 -9.086 1.00 97.81 83 SER A C 1
ATOM 624 O O . SER A 1 83 ? 14.350 -8.593 -8.201 1.00 97.81 83 SER A O 1
ATOM 626 N N . PHE A 1 84 ? 14.136 -6.496 -8.951 1.00 98.50 84 PHE A N 1
ATOM 627 C CA . PHE A 1 84 ? 14.706 -5.899 -7.751 1.00 98.50 84 PHE A CA 1
ATOM 628 C C . PHE A 1 84 ? 13.695 -5.904 -6.599 1.00 98.50 84 PHE A C 1
ATOM 630 O O . PHE A 1 84 ? 12.591 -5.365 -6.697 1.00 98.50 84 PHE A O 1
ATOM 637 N N . ILE A 1 85 ? 14.101 -6.516 -5.486 1.00 98.56 85 ILE A N 1
ATOM 638 C CA . ILE A 1 85 ? 13.363 -6.532 -4.224 1.00 98.56 85 ILE A CA 1
ATOM 639 C C . ILE A 1 85 ? 14.265 -5.869 -3.171 1.00 98.56 85 ILE A C 1
ATOM 641 O O . ILE A 1 85 ? 15.277 -6.461 -2.783 1.00 98.56 85 ILE A O 1
ATOM 645 N N . PRO A 1 86 ? 13.951 -4.642 -2.719 1.00 98.12 86 PRO A N 1
ATOM 646 C CA . PRO A 1 86 ? 14.740 -3.935 -1.720 1.00 98.12 86 PRO A CA 1
ATOM 647 C C . PRO A 1 86 ? 14.801 -4.675 -0.376 1.00 98.12 86 PRO A C 1
ATOM 649 O O . PRO A 1 86 ? 13.812 -5.242 0.094 1.00 98.12 86 PRO A O 1
ATOM 652 N N . LEU A 1 87 ? 15.957 -4.601 0.291 1.00 98.06 87 LEU A N 1
ATOM 653 C CA . LEU A 1 87 ? 16.159 -5.110 1.660 1.00 98.06 87 LEU A CA 1
ATOM 654 C C . LEU A 1 87 ? 15.869 -4.060 2.750 1.00 98.06 87 LEU A C 1
ATOM 656 O O . LEU A 1 87 ? 15.976 -4.358 3.941 1.00 98.06 87 LEU A O 1
ATOM 660 N N . TYR A 1 88 ? 15.504 -2.843 2.346 1.00 97.94 88 TYR A N 1
ATOM 661 C CA . TYR A 1 88 ? 15.240 -1.695 3.208 1.00 97.94 88 TYR A CA 1
ATOM 662 C C . TYR A 1 88 ? 14.123 -0.829 2.617 1.00 97.94 88 TYR A C 1
ATOM 664 O O . TYR A 1 88 ? 13.874 -0.870 1.410 1.00 97.94 88 TYR A O 1
ATOM 672 N N . ASP A 1 89 ? 13.481 -0.040 3.473 1.00 98.31 89 ASP A N 1
ATOM 673 C CA . ASP A 1 89 ? 12.505 0.971 3.084 1.00 98.31 89 ASP A CA 1
ATOM 674 C C . ASP A 1 89 ? 13.205 2.312 2.837 1.00 98.31 89 ASP A C 1
ATOM 676 O O . ASP A 1 89 ? 14.188 2.662 3.492 1.00 98.31 89 ASP A O 1
ATOM 680 N N . ALA A 1 90 ? 12.710 3.103 1.887 1.00 98.38 90 ALA A N 1
ATOM 681 C CA . ALA A 1 90 ? 13.124 4.497 1.797 1.00 98.38 90 ALA A CA 1
ATOM 682 C C . ALA A 1 90 ? 12.663 5.253 3.057 1.00 98.38 90 ALA A C 1
ATOM 684 O O . ALA A 1 90 ? 11.554 5.040 3.535 1.00 98.38 90 ALA A O 1
ATOM 685 N N . THR A 1 91 ? 13.449 6.217 3.548 1.00 98.25 91 THR A N 1
ATOM 686 C CA . THR A 1 91 ? 13.138 6.955 4.793 1.00 98.25 91 THR A CA 1
ATOM 687 C C . THR A 1 91 ? 11.755 7.614 4.801 1.00 98.25 91 THR A C 1
ATOM 689 O O . THR A 1 91 ? 11.153 7.774 5.857 1.00 98.25 91 THR A O 1
ATOM 692 N N . VAL A 1 92 ? 11.241 8.026 3.638 1.00 96.94 92 VAL A N 1
ATOM 693 C CA . VAL A 1 92 ? 9.878 8.572 3.539 1.00 96.94 92 VAL A CA 1
ATOM 694 C C . VAL A 1 92 ? 8.836 7.477 3.761 1.00 96.94 92 VAL A C 1
ATOM 696 O O . VAL A 1 92 ? 7.877 7.727 4.471 1.00 96.94 92 VAL A O 1
ATOM 699 N N . VAL A 1 93 ? 9.041 6.276 3.211 1.00 96.81 93 VAL A N 1
ATOM 700 C CA . VAL A 1 93 ? 8.138 5.127 3.397 1.00 96.81 93 VAL A CA 1
ATOM 701 C C . VAL A 1 93 ? 8.094 4.708 4.867 1.00 96.81 93 VAL A C 1
ATOM 703 O O . VAL A 1 93 ? 7.014 4.467 5.377 1.00 96.81 93 VAL A O 1
ATOM 706 N N . GLU A 1 94 ? 9.231 4.708 5.572 1.00 95.62 94 GLU A N 1
ATOM 707 C CA . GLU A 1 94 ? 9.279 4.381 7.010 1.00 95.62 94 GLU A CA 1
ATOM 708 C C . GLU A 1 94 ? 8.520 5.371 7.908 1.00 95.62 94 GLU A C 1
ATOM 710 O O . GLU A 1 94 ? 8.177 5.039 9.040 1.00 95.62 94 GLU A O 1
ATOM 715 N N . ARG A 1 95 ? 8.318 6.612 7.449 1.00 93.50 95 ARG A N 1
ATOM 716 C CA . ARG A 1 95 ? 7.678 7.687 8.229 1.00 93.50 95 ARG A CA 1
ATOM 717 C C . ARG A 1 95 ? 6.189 7.862 7.933 1.00 93.50 95 ARG A C 1
ATOM 719 O O . ARG A 1 95 ? 5.559 8.682 8.602 1.00 93.50 95 ARG A O 1
ATOM 726 N N . LEU A 1 96 ? 5.678 7.182 6.908 1.00 91.31 96 LEU A N 1
ATOM 727 C CA . LEU A 1 96 ? 4.260 7.161 6.547 1.00 91.31 96 LEU A CA 1
ATOM 728 C C . LEU A 1 96 ? 3.536 6.090 7.363 1.00 91.31 96 LEU A C 1
ATOM 730 O O . LEU A 1 96 ? 2.433 6.412 7.855 1.00 91.31 96 LEU A O 1
#